Protein AF-A0A819IFD6-F1 (afdb_monomer)

Organism: NCBI:txid392033

Sequence (111 aa):
MFLSLLAEYFIRFDNDQSYKSSDFDIPASKEHVSDVTAFVHQHCLQLCTSLVQQTKKVPVRQYIRAFELGL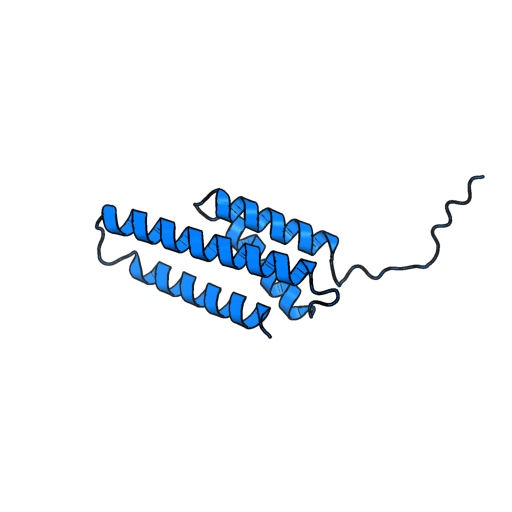DRLRDSACAVRKDAITLIIYMVLNNPYLVMDSTRIQFEER

Secondary structure (DSSP, 8-state):
-HHHHHHHHHHHHHHHHHHHTTS---HHHHHHHHHHHHHHHHHHHHHHHHHHHH-TT--HHHHHHHHHHHHHGGG-SSHHHHHHHHHHHHHHHHT-TT-----S-------

Structure (mmCIF, N/CA/C/O backbone):
data_AF-A0A819IFD6-F1
#
_entry.id   AF-A0A819IFD6-F1
#
loop_
_atom_site.group_PDB
_atom_site.id
_atom_site.type_symbol
_atom_site.label_atom_id
_atom_site.label_alt_id
_atom_site.label_comp_id
_atom_site.label_asym_id
_atom_site.label_entity_id
_atom_site.label_seq_id
_atom_site.pdbx_PDB_ins_code
_atom_site.Cartn_x
_atom_site.Cartn_y
_atom_site.Cartn_z
_atom_site.occupancy
_atom_site.B_iso_or_equiv
_atom_site.auth_seq_id
_atom_site.auth_comp_id
_atom_site.auth_asym_id
_atom_site.auth_atom_id
_atom_site.pdbx_PDB_model_num
ATOM 1 N N . MET A 1 1 ? -15.221 4.107 -2.542 1.00 55.91 1 MET A N 1
ATOM 2 C CA . MET A 1 1 ? -15.536 4.008 -3.984 1.00 55.91 1 MET A CA 1
ATOM 3 C C . MET A 1 1 ? -14.257 4.106 -4.808 1.00 55.91 1 MET A C 1
ATOM 5 O O . MET A 1 1 ? -13.991 3.194 -5.573 1.00 55.91 1 MET A O 1
ATOM 9 N N . PHE A 1 2 ? -13.419 5.127 -4.582 1.00 57.25 2 PHE A N 1
ATOM 10 C CA . PHE A 1 2 ? -12.137 5.290 -5.284 1.00 57.25 2 PHE A CA 1
ATOM 11 C C . PHE A 1 2 ? -11.098 4.197 -4.983 1.00 57.25 2 PHE A C 1
ATOM 13 O O . PHE A 1 2 ? -10.567 3.620 -5.920 1.00 57.25 2 PHE A O 1
ATOM 20 N N . LEU A 1 3 ? -10.866 3.831 -3.714 1.00 61.62 3 LEU A N 1
ATOM 21 C CA . LEU A 1 3 ? -9.890 2.782 -3.357 1.00 61.62 3 LEU A CA 1
ATOM 22 C C . LEU A 1 3 ? -10.257 1.400 -3.911 1.00 61.62 3 LEU A C 1
ATOM 24 O O . LEU A 1 3 ? -9.390 0.653 -4.343 1.00 61.62 3 LEU A O 1
ATOM 28 N N . SER A 1 4 ? -11.549 1.063 -3.924 1.00 60.62 4 SER A N 1
ATOM 29 C CA . SER A 1 4 ? -12.029 -0.201 -4.487 1.00 60.62 4 SER A CA 1
ATOM 30 C C . SER A 1 4 ? -11.867 -0.257 -6.004 1.00 60.62 4 SER A C 1
ATOM 32 O O . SER A 1 4 ? -11.491 -1.305 -6.509 1.00 60.62 4 SER A O 1
ATOM 34 N N . LEU A 1 5 ? -12.117 0.855 -6.706 1.00 63.91 5 LEU A N 1
ATOM 35 C CA . LEU A 1 5 ? -11.914 0.967 -8.154 1.00 63.91 5 LEU A CA 1
ATOM 36 C C . LEU A 1 5 ? -10.428 0.934 -8.519 1.00 63.91 5 LEU A C 1
ATOM 38 O O . LEU A 1 5 ? -10.063 0.249 -9.463 1.00 63.91 5 LEU A O 1
ATOM 42 N N . LEU A 1 6 ? -9.580 1.621 -7.747 1.00 65.12 6 LEU A N 1
ATOM 43 C CA . LEU A 1 6 ? -8.125 1.593 -7.913 1.00 65.12 6 LEU A CA 1
ATOM 44 C C . LEU A 1 6 ? -7.568 0.184 -7.712 1.00 65.12 6 LEU A C 1
ATOM 46 O O . LEU A 1 6 ? -6.847 -0.301 -8.575 1.00 65.12 6 LEU A O 1
ATOM 50 N N . ALA A 1 7 ? -7.948 -0.492 -6.625 1.00 64.19 7 ALA A N 1
ATOM 51 C CA . ALA A 1 7 ? -7.509 -1.859 -6.362 1.00 64.19 7 ALA A CA 1
ATOM 52 C C . ALA A 1 7 ? -7.993 -2.837 -7.447 1.00 64.19 7 ALA A C 1
ATOM 54 O O . ALA A 1 7 ? -7.232 -3.679 -7.903 1.00 64.19 7 ALA A O 1
ATOM 55 N N . GLU A 1 8 ? -9.241 -2.716 -7.903 1.00 66.81 8 GLU A N 1
ATOM 56 C CA . GLU A 1 8 ? -9.814 -3.616 -8.910 1.00 66.81 8 GLU A CA 1
ATOM 57 C C . GLU A 1 8 ? -9.254 -3.370 -10.319 1.00 66.81 8 GLU A C 1
ATOM 59 O O . GLU A 1 8 ? -8.952 -4.323 -11.037 1.00 66.81 8 GLU A O 1
ATOM 64 N N . TYR A 1 9 ? -9.046 -2.105 -10.699 1.00 68.00 9 TYR A N 1
ATOM 65 C CA . TYR A 1 9 ? -8.341 -1.738 -11.928 1.00 68.00 9 TYR A CA 1
ATOM 66 C C 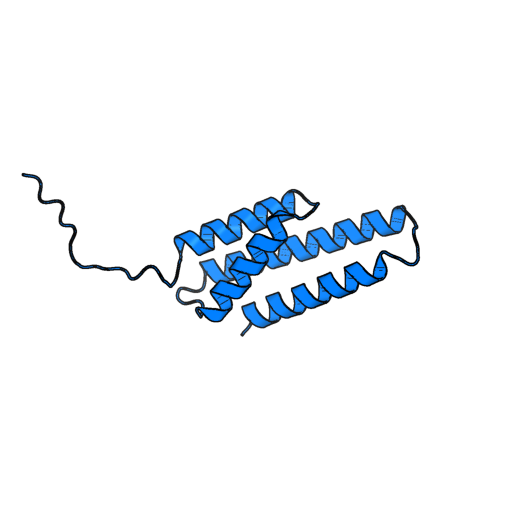. TYR A 1 9 ? -6.909 -2.271 -11.919 1.00 68.00 9 TYR A C 1
ATOM 68 O O . TYR A 1 9 ? -6.445 -2.828 -12.909 1.00 68.00 9 TYR A O 1
ATOM 76 N N . PHE A 1 10 ? -6.231 -2.149 -10.781 1.00 67.25 10 PHE A N 1
ATOM 77 C CA . PHE A 1 10 ? -4.866 -2.613 -10.624 1.00 67.25 10 PHE A CA 1
ATOM 78 C C . PHE A 1 10 ? -4.747 -4.137 -10.717 1.00 67.25 10 PHE A C 1
ATOM 80 O O . PHE A 1 10 ? -3.924 -4.641 -11.474 1.00 67.25 10 PHE A O 1
ATOM 87 N N . ILE A 1 11 ? -5.623 -4.872 -10.023 1.00 66.50 11 ILE A N 1
ATOM 88 C CA . ILE A 1 11 ? -5.692 -6.336 -10.120 1.00 66.50 11 ILE A CA 1
ATOM 89 C C . ILE A 1 11 ? -5.922 -6.761 -11.575 1.00 66.50 11 ILE A C 1
ATOM 91 O O . ILE A 1 11 ? -5.298 -7.709 -12.046 1.00 66.50 11 ILE A O 1
ATOM 95 N N . ARG A 1 12 ? -6.792 -6.068 -12.318 1.00 67.62 12 ARG A N 1
ATOM 96 C CA . ARG A 1 12 ? -7.000 -6.352 -13.747 1.00 67.62 12 ARG A CA 1
ATOM 97 C C . ARG A 1 12 ? -5.755 -6.067 -14.587 1.00 67.62 12 ARG A C 1
ATOM 99 O O . ARG A 1 12 ? -5.374 -6.919 -15.379 1.00 67.62 12 ARG A O 1
ATOM 106 N N . PHE A 1 13 ? -5.103 -4.925 -14.373 1.00 66.19 13 PHE A N 1
ATOM 107 C CA . PHE A 1 13 ? -3.882 -4.553 -15.089 1.00 66.19 13 PHE A CA 1
ATOM 108 C C . PHE A 1 13 ? -2.762 -5.588 -14.906 1.00 66.19 13 PHE A C 1
ATOM 110 O O . PHE A 1 13 ? -2.099 -5.962 -15.872 1.00 66.19 13 PHE A O 1
ATOM 117 N N . ASP A 1 14 ? -2.589 -6.096 -13.687 1.00 64.94 14 ASP A N 1
ATOM 118 C CA . ASP A 1 14 ? -1.623 -7.155 -13.388 1.00 64.94 14 ASP A CA 1
ATOM 119 C C . ASP A 1 14 ? -1.928 -8.470 -14.098 1.00 64.94 14 ASP A C 1
ATOM 121 O O . ASP A 1 14 ? -1.034 -9.094 -14.676 1.00 64.94 14 ASP A O 1
ATOM 125 N N . ASN A 1 15 ? -3.195 -8.891 -14.066 1.00 62.41 15 ASN A N 1
ATOM 126 C CA . ASN A 1 15 ? -3.618 -10.106 -14.751 1.00 62.41 15 ASN A CA 1
ATOM 127 C C . ASN A 1 15 ? -3.339 -9.994 -16.257 1.00 62.41 15 ASN A C 1
ATOM 129 O O . ASN A 1 15 ? -2.776 -10.917 -16.839 1.00 62.41 15 ASN A O 1
ATOM 133 N N . ASP A 1 16 ? -3.629 -8.843 -16.868 1.00 61.69 16 ASP A N 1
ATOM 134 C CA . ASP A 1 16 ? -3.393 -8.601 -18.296 1.00 61.69 16 ASP A CA 1
ATOM 135 C C . ASP A 1 16 ? -1.900 -8.605 -18.677 1.00 61.69 16 ASP A C 1
ATOM 137 O O . ASP A 1 16 ? -1.548 -9.026 -19.783 1.00 61.69 16 ASP A O 1
ATOM 141 N N . GLN A 1 17 ? -1.006 -8.163 -17.785 1.00 59.34 17 GLN A N 1
ATOM 142 C CA . GLN A 1 17 ? 0.447 -8.243 -17.997 1.00 59.34 17 GLN A CA 1
ATOM 143 C C . GLN A 1 17 ? 0.964 -9.684 -17.902 1.00 59.34 17 GLN A C 1
ATOM 145 O O . GLN A 1 17 ? 1.829 -10.079 -18.687 1.00 59.34 17 GLN A O 1
ATOM 150 N N . SER A 1 18 ? 0.406 -10.493 -16.994 1.00 57.62 18 SER A N 1
ATOM 151 C CA . SER A 1 18 ? 0.770 -11.909 -16.857 1.00 57.62 18 SER A CA 1
ATOM 152 C C . SER A 1 18 ? 0.559 -12.677 -18.169 1.00 57.62 18 SER A C 1
ATOM 154 O O . SER A 1 18 ? 1.468 -13.383 -18.613 1.00 57.62 18 SER A O 1
ATOM 156 N N . TYR A 1 19 ? -0.567 -12.447 -18.859 1.00 52.84 19 TYR A N 1
ATOM 157 C CA . TYR A 1 19 ? -0.877 -13.095 -20.141 1.00 52.84 19 TYR A CA 1
ATOM 158 C C . TYR A 1 19 ? 0.042 -12.678 -21.301 1.00 52.84 19 TYR A C 1
ATOM 160 O O . TYR A 1 19 ? 0.281 -13.472 -22.206 1.00 52.84 19 TYR A O 1
ATOM 168 N N . LYS A 1 20 ? 0.589 -11.456 -21.295 1.00 53.81 20 LYS A N 1
ATOM 169 C CA . LYS A 1 20 ? 1.408 -10.938 -22.411 1.00 53.81 20 LYS A CA 1
ATOM 170 C C . LYS A 1 20 ? 2.865 -11.394 -22.390 1.00 53.81 20 LYS A C 1
ATOM 172 O O . LYS A 1 20 ? 3.570 -11.225 -23.380 1.00 53.81 20 LYS A O 1
ATOM 177 N N . SER A 1 21 ? 3.321 -11.981 -21.287 1.00 53.44 21 SER A N 1
ATOM 178 C CA . SER A 1 21 ? 4.714 -12.411 -21.121 1.00 53.44 21 SER A CA 1
ATOM 179 C C . SER A 1 21 ? 5.100 -13.670 -21.915 1.00 53.44 21 SER A C 1
ATOM 181 O O . SER A 1 21 ? 6.280 -14.005 -21.948 1.00 53.44 21 SER A O 1
ATOM 183 N N . SER A 1 22 ? 4.136 -14.362 -22.540 1.00 55.28 22 SER A N 1
ATOM 184 C CA . SER A 1 22 ? 4.352 -15.699 -23.119 1.00 55.28 22 SER A CA 1
ATOM 185 C C . SER A 1 22 ? 4.665 -15.727 -24.624 1.00 55.28 22 SER A C 1
ATOM 187 O O . SER A 1 22 ? 5.258 -16.702 -25.073 1.00 55.28 22 SER A O 1
ATOM 189 N N . ASP A 1 23 ? 4.328 -14.684 -25.399 1.00 55.03 23 ASP A N 1
ATOM 190 C CA . ASP A 1 23 ? 4.269 -14.810 -26.871 1.00 55.03 23 ASP A CA 1
ATOM 191 C C . ASP A 1 23 ? 5.301 -13.998 -27.683 1.00 55.03 23 ASP A C 1
ATOM 193 O O . ASP A 1 23 ? 5.414 -14.228 -28.886 1.00 55.03 23 ASP A O 1
ATOM 197 N N . PHE A 1 24 ? 6.098 -13.086 -27.104 1.00 54.84 24 PHE A N 1
ATOM 198 C CA . PHE A 1 24 ? 7.142 -12.376 -27.874 1.00 54.84 24 PHE A CA 1
ATOM 199 C C . PHE A 1 24 ? 8.306 -11.882 -26.991 1.00 54.84 24 PHE A C 1
ATOM 201 O O . PHE A 1 24 ? 8.281 -10.794 -26.412 1.00 54.84 24 PHE A O 1
ATOM 208 N N . ASP A 1 25 ? 9.356 -12.697 -26.893 1.00 50.59 25 ASP A N 1
ATOM 209 C CA . ASP A 1 25 ? 10.530 -12.460 -26.046 1.00 50.59 25 ASP A CA 1
ATOM 210 C C . ASP A 1 25 ? 11.582 -11.580 -26.738 1.00 50.59 25 ASP A C 1
ATOM 212 O O . ASP A 1 25 ? 12.633 -12.050 -27.171 1.00 50.59 25 ASP A O 1
ATOM 216 N N . ILE A 1 26 ? 11.324 -10.272 -26.828 1.00 57.69 26 ILE A N 1
ATOM 217 C CA . ILE A 1 26 ? 12.380 -9.294 -27.128 1.00 57.69 26 ILE A CA 1
ATOM 218 C C . ILE A 1 26 ? 12.881 -8.705 -25.794 1.00 57.69 26 ILE A C 1
ATOM 220 O O . ILE A 1 26 ? 12.104 -8.096 -25.057 1.00 57.69 26 ILE A O 1
ATOM 224 N N . PRO A 1 27 ? 14.172 -8.844 -25.442 1.00 58.09 27 PRO A N 1
ATOM 225 C CA . PRO A 1 27 ? 14.691 -8.416 -24.137 1.00 58.09 27 PRO A CA 1
ATOM 226 C C . PRO A 1 27 ? 14.531 -6.907 -23.885 1.00 58.09 27 PRO A C 1
ATOM 228 O O . PRO A 1 27 ? 14.191 -6.507 -22.776 1.00 58.09 27 PRO A O 1
ATOM 231 N N . ALA A 1 28 ? 14.661 -6.077 -24.926 1.00 55.56 28 ALA A N 1
ATOM 232 C CA . ALA A 1 28 ? 14.478 -4.627 -24.826 1.00 55.56 28 ALA A CA 1
ATOM 233 C C . ALA A 1 28 ? 13.023 -4.209 -24.534 1.00 55.56 28 ALA A C 1
ATOM 235 O O . ALA A 1 28 ? 12.790 -3.190 -23.887 1.00 55.56 28 ALA A O 1
ATOM 236 N N . SER A 1 29 ? 12.028 -4.987 -24.983 1.00 56.62 29 SER A N 1
ATOM 237 C CA . SER A 1 29 ? 10.626 -4.701 -24.660 1.00 56.62 29 SER A CA 1
ATOM 238 C C . SER A 1 29 ? 10.258 -5.175 -23.257 1.00 56.62 29 SER A C 1
ATOM 240 O O . SER A 1 29 ? 9.433 -4.535 -22.613 1.00 56.62 29 SER A O 1
ATOM 242 N N . LYS A 1 30 ? 10.880 -6.251 -22.751 1.00 57.47 30 LYS A N 1
ATOM 243 C CA . LYS A 1 30 ? 10.650 -6.729 -21.377 1.00 57.47 30 LYS A CA 1
ATOM 244 C C . LYS A 1 30 ? 11.114 -5.723 -20.328 1.00 57.47 30 LYS A C 1
ATOM 246 O O . LYS A 1 30 ? 10.365 -5.474 -19.393 1.00 57.47 30 LYS A O 1
ATOM 251 N N . GLU A 1 31 ? 12.291 -5.125 -20.510 1.00 59.16 31 GLU A N 1
ATOM 252 C CA . GLU A 1 31 ? 12.860 -4.153 -19.564 1.00 59.16 31 GLU A CA 1
ATOM 253 C C . GLU A 1 31 ? 11.981 -2.893 -19.451 1.00 59.16 31 GLU A C 1
ATOM 255 O O . GLU A 1 31 ? 11.571 -2.498 -18.359 1.00 59.16 31 GLU A O 1
ATOM 260 N N . HIS A 1 32 ? 11.550 -2.343 -20.591 1.00 58.91 32 HIS A N 1
ATOM 261 C CA . HIS A 1 32 ? 10.645 -1.194 -20.609 1.00 58.91 32 HIS A CA 1
ATOM 262 C C . HIS A 1 32 ? 9.256 -1.517 -20.029 1.00 58.91 32 HIS A C 1
ATOM 264 O O . HIS A 1 32 ? 8.681 -0.712 -19.297 1.00 58.91 32 HIS A O 1
ATOM 270 N N . VAL A 1 33 ? 8.711 -2.705 -20.317 1.00 60.22 33 VAL A N 1
ATOM 271 C CA . VAL A 1 33 ? 7.429 -3.147 -19.747 1.00 60.22 33 VAL A CA 1
ATOM 272 C C . VAL A 1 33 ? 7.543 -3.355 -18.237 1.00 60.22 33 VAL A C 1
ATOM 274 O O . VAL A 1 33 ? 6.627 -2.957 -17.513 1.00 60.22 33 VAL A O 1
ATOM 277 N N . SER A 1 34 ? 8.651 -3.912 -17.737 1.00 63.56 34 SER A N 1
ATOM 278 C CA . SER A 1 34 ? 8.876 -4.048 -16.295 1.00 63.56 34 SER A CA 1
ATOM 279 C C . SER A 1 34 ? 9.001 -2.699 -15.593 1.00 63.56 34 SER A C 1
ATOM 281 O O . SER A 1 34 ? 8.418 -2.533 -14.524 1.00 63.56 34 SER A O 1
ATOM 283 N N . ASP A 1 35 ? 9.655 -1.715 -16.214 1.00 68.50 35 ASP A N 1
ATOM 284 C CA . ASP A 1 35 ? 9.794 -0.369 -15.649 1.00 68.50 35 ASP A CA 1
ATOM 285 C C . ASP A 1 35 ? 8.454 0.372 -15.581 1.00 68.50 35 ASP A C 1
ATOM 287 O O . ASP A 1 35 ? 8.118 0.974 -14.559 1.00 68.50 35 ASP A O 1
ATOM 291 N N . VAL A 1 36 ? 7.639 0.288 -16.639 1.00 72.00 36 VAL A N 1
ATOM 292 C CA . VAL A 1 36 ? 6.291 0.879 -16.649 1.00 72.00 36 VAL A CA 1
ATOM 293 C C . VAL A 1 36 ? 5.394 0.197 -15.618 1.00 72.00 36 VAL A C 1
ATOM 295 O O . VAL A 1 36 ? 4.657 0.869 -14.897 1.00 72.00 36 VAL A O 1
ATOM 298 N N . THR A 1 37 ? 5.473 -1.130 -15.515 1.00 74.62 37 THR A N 1
ATOM 299 C CA . THR A 1 37 ? 4.684 -1.907 -14.552 1.00 74.62 37 THR A CA 1
ATOM 300 C C . THR A 1 37 ? 5.061 -1.522 -13.121 1.00 74.62 37 THR A C 1
ATOM 302 O O . THR A 1 37 ? 4.186 -1.133 -12.349 1.00 74.62 37 THR A O 1
ATOM 305 N N . ALA A 1 38 ? 6.357 -1.480 -12.802 1.00 79.69 38 ALA A N 1
ATOM 306 C CA . ALA A 1 38 ? 6.853 -1.041 -11.501 1.00 79.69 38 ALA A CA 1
ATOM 307 C C . ALA A 1 38 ? 6.447 0.407 -11.174 1.00 79.69 38 ALA A C 1
ATOM 309 O O . ALA A 1 38 ? 6.029 0.690 -10.051 1.00 79.69 38 ALA A O 1
ATOM 310 N N . PHE A 1 39 ? 6.501 1.322 -12.147 1.00 82.81 39 PHE A N 1
ATOM 311 C CA . PHE A 1 39 ? 6.066 2.708 -11.957 1.00 82.81 39 PHE A CA 1
ATOM 312 C C . PHE A 1 39 ? 4.575 2.806 -11.602 1.00 82.81 39 PHE A C 1
ATOM 314 O O . PHE A 1 39 ? 4.206 3.503 -10.655 1.00 82.81 39 PHE A O 1
ATOM 321 N N . VAL A 1 40 ? 3.713 2.083 -12.323 1.00 81.06 40 VAL A N 1
ATOM 322 C CA . VAL A 1 40 ? 2.265 2.061 -12.058 1.00 81.06 40 VAL A CA 1
ATOM 323 C C . VAL A 1 40 ? 1.980 1.459 -10.681 1.00 81.06 40 VAL A C 1
ATOM 325 O O . VAL A 1 40 ? 1.208 2.026 -9.908 1.00 81.06 40 VAL A O 1
ATOM 328 N N . HIS A 1 41 ? 2.642 0.349 -10.347 1.00 84.50 41 HIS A N 1
ATOM 329 C CA . HIS A 1 41 ? 2.550 -0.314 -9.043 1.00 84.50 41 HIS A CA 1
ATOM 330 C C . HIS A 1 41 ? 2.921 0.621 -7.902 1.00 84.50 41 HIS A C 1
ATOM 332 O O . HIS A 1 41 ? 2.163 0.773 -6.942 1.00 84.50 41 HIS A O 1
ATOM 338 N N . GLN A 1 42 ? 4.050 1.304 -8.045 1.00 87.00 42 GLN A N 1
ATOM 339 C CA . GLN A 1 42 ? 4.532 2.268 -7.074 1.00 87.00 42 GLN A CA 1
ATOM 340 C C . GLN A 1 42 ? 3.543 3.432 -6.909 1.00 87.00 42 GLN A C 1
ATOM 342 O O . GLN A 1 42 ? 3.132 3.751 -5.794 1.00 87.00 42 GLN A O 1
ATOM 347 N N . HIS A 1 43 ? 3.085 4.028 -8.011 1.00 86.00 43 HIS A N 1
ATOM 348 C CA . HIS A 1 43 ? 2.169 5.165 -7.959 1.00 86.00 43 HIS A CA 1
ATOM 349 C C . HIS A 1 43 ? 0.809 4.802 -7.338 1.00 86.00 43 HIS A C 1
ATOM 351 O O . HIS A 1 43 ? 0.251 5.573 -6.554 1.00 86.00 43 HIS A O 1
ATOM 357 N N . CYS A 1 44 ? 0.290 3.604 -7.619 1.00 84.44 44 CYS A N 1
ATOM 358 C CA . CYS A 1 44 ? -0.927 3.102 -6.986 1.00 84.44 44 CYS A CA 1
ATOM 359 C C . CYS A 1 44 ? -0.772 2.962 -5.467 1.00 84.44 44 CYS A C 1
ATOM 361 O O . CYS A 1 44 ? -1.641 3.422 -4.725 1.00 84.44 44 CYS A O 1
ATOM 363 N N . LEU A 1 45 ? 0.337 2.389 -4.990 1.00 88.00 45 LEU A N 1
ATOM 364 C CA . LEU A 1 45 ? 0.611 2.262 -3.554 1.00 88.00 45 LEU A CA 1
ATOM 365 C C . LEU A 1 45 ? 0.721 3.631 -2.869 1.00 88.00 45 LEU A C 1
ATOM 367 O O . LEU A 1 45 ? 0.184 3.823 -1.774 1.00 88.00 45 LEU A O 1
ATOM 371 N N . GLN A 1 46 ? 1.344 4.606 -3.530 1.00 88.69 46 GLN A N 1
ATOM 372 C CA . GLN A 1 46 ? 1.445 5.981 -3.037 1.00 88.69 46 GLN A CA 1
ATO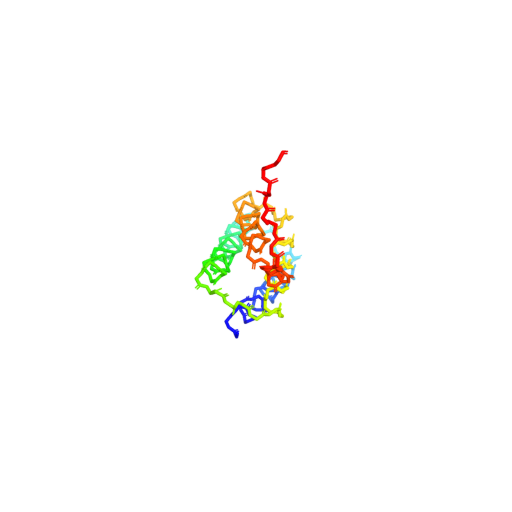M 373 C C . GLN A 1 46 ? 0.076 6.664 -2.937 1.00 88.69 46 GLN A C 1
ATOM 375 O O . GLN A 1 46 ? -0.227 7.286 -1.918 1.00 88.69 46 GLN A O 1
ATOM 380 N N . LEU A 1 47 ? -0.782 6.507 -3.950 1.00 84.69 47 LEU A N 1
ATOM 381 C CA . LEU A 1 47 ? -2.159 7.013 -3.926 1.00 84.69 47 LEU A CA 1
ATOM 382 C C . LEU A 1 47 ? -2.994 6.343 -2.830 1.00 84.69 47 LEU A C 1
ATOM 384 O O . LEU A 1 47 ? -3.729 7.016 -2.112 1.00 84.69 47 LEU A O 1
ATOM 388 N N . CYS A 1 48 ? -2.869 5.026 -2.655 1.00 82.00 48 CYS A N 1
ATOM 389 C CA . CYS A 1 48 ? -3.526 4.324 -1.555 1.00 82.00 48 CYS A CA 1
ATOM 390 C C . CYS A 1 48 ? -3.060 4.859 -0.197 1.00 82.00 48 CYS A C 1
ATOM 392 O O . CYS A 1 48 ? -3.887 5.111 0.680 1.00 82.00 48 CYS A O 1
ATOM 394 N N . THR A 1 49 ? -1.757 5.090 -0.043 1.00 86.31 49 THR A N 1
ATOM 395 C CA . THR A 1 49 ? -1.172 5.607 1.197 1.00 86.31 49 THR A CA 1
ATOM 396 C C . THR A 1 49 ? -1.675 7.017 1.499 1.00 86.31 49 THR A C 1
ATOM 398 O O . THR A 1 49 ? -2.125 7.275 2.615 1.00 86.31 49 THR A O 1
ATOM 401 N N . SER A 1 50 ? -1.682 7.915 0.508 1.00 85.56 50 SER A N 1
ATOM 402 C CA . SER A 1 50 ? -2.174 9.285 0.692 1.00 85.56 50 SER A CA 1
ATOM 403 C C . SER A 1 50 ? -3.664 9.315 1.042 1.00 85.56 50 SER A C 1
ATOM 405 O O . SER A 1 50 ? -4.074 10.045 1.945 1.00 85.56 50 SER A O 1
ATOM 407 N N . LEU A 1 51 ? -4.473 8.460 0.410 1.00 80.62 51 LEU A N 1
ATOM 408 C CA . LEU A 1 51 ? -5.898 8.343 0.711 1.00 80.62 51 LEU A CA 1
ATOM 409 C C . LEU A 1 51 ? -6.146 7.815 2.126 1.00 80.62 51 LEU A C 1
ATOM 411 O O . LEU A 1 51 ? -7.018 8.344 2.816 1.00 80.62 51 LEU A O 1
ATOM 415 N N . VAL A 1 52 ? -5.391 6.810 2.579 1.00 78.50 52 VAL A N 1
ATOM 416 C CA . VAL A 1 52 ? -5.487 6.293 3.956 1.00 78.50 52 VAL A CA 1
ATOM 417 C C . VAL A 1 52 ? -5.090 7.370 4.968 1.00 78.50 52 VAL A C 1
ATOM 419 O O . VAL A 1 52 ? -5.782 7.538 5.966 1.00 78.50 52 VAL A O 1
ATOM 422 N N . GLN A 1 53 ? -4.037 8.144 4.696 1.00 81.12 53 GLN A N 1
ATOM 423 C CA . GLN A 1 53 ? -3.596 9.237 5.571 1.00 81.12 53 GLN A CA 1
ATOM 424 C C . GLN A 1 53 ? -4.614 10.381 5.662 1.00 81.12 53 GLN A C 1
ATOM 426 O O . GLN A 1 53 ? -4.851 10.922 6.739 1.00 81.12 53 GLN A O 1
ATOM 431 N N . GLN A 1 54 ? -5.214 10.771 4.536 1.00 78.00 54 GLN A N 1
ATOM 432 C CA . GLN A 1 54 ? -6.165 11.885 4.486 1.00 78.00 54 GLN A CA 1
ATOM 433 C C . GLN A 1 54 ? -7.545 11.502 5.033 1.00 78.00 54 GLN A C 1
ATOM 435 O O . GLN A 1 54 ? -8.265 12.339 5.585 1.00 78.00 54 GLN A O 1
ATOM 440 N N . THR A 1 55 ? -7.939 10.238 4.888 1.00 69.50 55 THR A N 1
ATOM 441 C CA 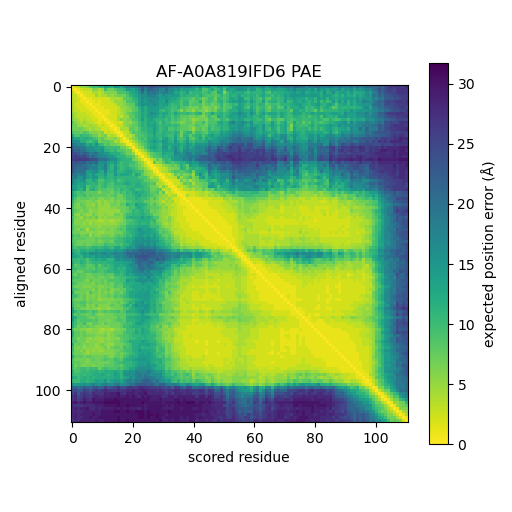. THR A 1 55 ? -9.293 9.797 5.219 1.00 69.50 55 THR A CA 1
ATOM 442 C C . THR A 1 55 ? -9.351 9.268 6.650 1.00 69.50 55 THR A C 1
ATOM 444 O O . THR A 1 55 ? -9.034 8.114 6.907 1.00 69.50 55 THR A O 1
ATOM 447 N N . LYS A 1 56 ? -9.888 10.063 7.587 1.00 62.00 56 LYS A N 1
ATOM 448 C CA . LYS A 1 56 ? -10.104 9.638 8.992 1.00 62.00 56 LYS A CA 1
ATOM 449 C C . LYS A 1 56 ? -11.022 8.413 9.163 1.00 62.00 56 LYS A C 1
ATOM 451 O O . LYS A 1 56 ? -11.092 7.853 10.251 1.00 62.00 56 LYS A O 1
ATOM 456 N N . LYS A 1 57 ? -11.789 8.041 8.131 1.00 66.75 57 LYS A N 1
ATOM 457 C CA . LYS A 1 57 ? -12.744 6.920 8.142 1.00 66.75 57 LYS A CA 1
ATOM 458 C C . LYS A 1 57 ? -12.756 6.199 6.793 1.00 66.75 57 LYS A C 1
ATOM 460 O O . LYS A 1 57 ? -13.666 6.392 5.988 1.00 66.75 57 LYS A O 1
ATOM 465 N N . VAL A 1 58 ? -11.741 5.381 6.525 1.00 68.00 58 VAL A N 1
ATOM 466 C CA . VAL A 1 58 ? -11.775 4.459 5.378 1.00 68.00 58 VAL A CA 1
ATOM 467 C C . VAL A 1 58 ? -12.795 3.353 5.679 1.00 68.00 58 VAL A C 1
ATOM 469 O O . VAL A 1 58 ? -12.701 2.716 6.729 1.00 68.00 58 VAL A O 1
ATOM 472 N N . PRO A 1 59 ? -13.778 3.085 4.797 1.00 76.31 59 PRO A N 1
ATOM 473 C CA . PRO A 1 59 ? -14.706 1.978 5.001 1.00 76.31 59 PRO A CA 1
ATOM 474 C C . PRO A 1 59 ? -13.952 0.652 5.127 1.00 76.31 59 PRO A C 1
ATOM 476 O O . PRO A 1 59 ? -13.106 0.346 4.289 1.00 76.31 59 PRO A O 1
ATOM 479 N N . VAL A 1 60 ? -14.305 -0.163 6.121 1.00 76.31 60 VAL A N 1
ATOM 480 C CA . VAL A 1 60 ? -13.589 -1.399 6.489 1.00 76.31 60 VAL A CA 1
ATOM 481 C C . VAL A 1 60 ? -13.309 -2.322 5.293 1.00 76.31 60 VAL A C 1
ATOM 483 O O . VAL A 1 60 ? -12.202 -2.822 5.135 1.00 76.31 60 VAL A O 1
ATOM 486 N N . ARG A 1 61 ? -14.273 -2.491 4.377 1.00 76.56 61 ARG A N 1
ATOM 487 C CA . ARG A 1 61 ? -14.079 -3.299 3.156 1.00 76.56 61 ARG A CA 1
ATOM 488 C C . ARG A 1 61 ? -12.985 -2.756 2.228 1.00 76.56 61 ARG A C 1
ATOM 490 O O . ARG A 1 61 ? -12.283 -3.530 1.593 1.00 76.56 61 ARG A O 1
ATOM 497 N N . GLN A 1 62 ? -12.861 -1.433 2.121 1.00 76.94 62 GLN A N 1
ATOM 498 C CA . GLN A 1 62 ? -11.825 -0.785 1.307 1.00 76.94 62 GLN A CA 1
ATOM 499 C C . GLN A 1 62 ? -10.465 -0.848 2.003 1.00 76.94 62 GLN A C 1
ATOM 501 O O . GLN A 1 62 ? -9.450 -0.979 1.330 1.00 76.94 62 GLN A O 1
ATOM 506 N N . TYR A 1 63 ? -10.463 -0.815 3.335 1.00 81.31 63 TYR A N 1
ATOM 507 C CA . TYR A 1 63 ? -9.268 -1.036 4.135 1.00 81.31 63 TYR A CA 1
ATOM 508 C C . TYR A 1 63 ? -8.726 -2.465 3.946 1.00 81.31 63 TYR A C 1
ATOM 510 O O . TYR A 1 63 ? -7.555 -2.623 3.641 1.00 81.31 63 TYR A O 1
ATOM 518 N N . ILE A 1 64 ? -9.561 -3.508 4.012 1.00 83.94 64 ILE A N 1
ATOM 519 C CA . ILE A 1 64 ? -9.094 -4.890 3.773 1.00 83.94 64 ILE A CA 1
ATOM 520 C C . ILE A 1 64 ? -8.458 -5.026 2.382 1.00 83.94 64 ILE A C 1
ATOM 522 O O . ILE A 1 64 ? -7.323 -5.474 2.278 1.00 83.94 64 ILE A O 1
ATOM 526 N N . ARG A 1 65 ? -9.135 -4.548 1.328 1.00 83.31 65 ARG A N 1
ATOM 527 C CA . ARG A 1 65 ? -8.614 -4.632 -0.049 1.00 83.31 65 ARG A CA 1
ATOM 528 C C . ARG A 1 65 ? -7.281 -3.906 -0.242 1.00 83.31 65 ARG A C 1
ATOM 530 O O . ARG A 1 65 ? -6.408 -4.406 -0.938 1.00 83.31 65 ARG A O 1
ATOM 537 N N . ALA A 1 66 ? -7.126 -2.714 0.334 1.00 83.00 66 ALA A N 1
ATOM 538 C CA . ALA A 1 66 ? -5.870 -1.971 0.229 1.00 83.00 66 ALA A CA 1
ATOM 539 C C . ALA A 1 66 ? -4.743 -2.628 1.047 1.00 83.00 66 ALA A C 1
ATOM 541 O O . ALA A 1 66 ? -3.586 -2.578 0.637 1.00 83.00 66 ALA A O 1
ATOM 542 N N . PHE A 1 67 ? -5.081 -3.294 2.154 1.00 86.38 67 PHE A N 1
ATOM 543 C CA . PHE A 1 67 ? -4.127 -4.072 2.937 1.00 86.38 67 PHE A CA 1
ATOM 544 C C . PHE A 1 67 ? -3.661 -5.325 2.184 1.00 86.38 67 PHE A C 1
ATOM 546 O O . PHE A 1 67 ? -2.461 -5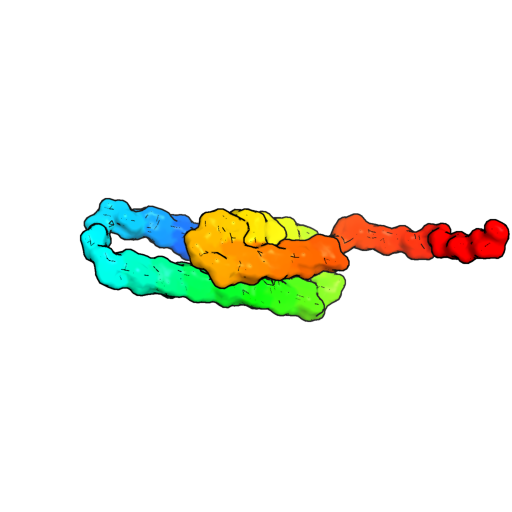.564 2.092 1.00 86.38 67 PHE A O 1
ATOM 553 N N . GLU A 1 68 ? -4.589 -6.080 1.587 1.00 87.56 68 GLU A N 1
ATOM 554 C CA . GLU A 1 68 ? -4.293 -7.227 0.713 1.00 87.56 68 GLU A CA 1
ATOM 555 C C . GLU A 1 68 ? -3.405 -6.813 -0.464 1.00 87.56 68 GLU A C 1
ATOM 557 O O . GLU A 1 68 ? -2.377 -7.438 -0.704 1.00 87.56 68 GLU A O 1
ATOM 562 N N . LEU A 1 69 ? -3.729 -5.694 -1.121 1.00 84.88 69 LEU A N 1
ATOM 563 C CA . LEU A 1 69 ? -2.897 -5.132 -2.184 1.00 84.88 69 LEU A CA 1
ATOM 564 C C . LEU A 1 69 ? -1.469 -4.847 -1.697 1.00 84.88 69 LEU A C 1
ATOM 566 O O . LEU A 1 69 ? -0.504 -5.218 -2.362 1.00 84.88 69 LEU A O 1
ATOM 570 N N . GLY A 1 70 ? -1.322 -4.204 -0.535 1.00 87.12 70 GLY A N 1
ATOM 571 C CA . GLY A 1 70 ? -0.012 -3.964 0.067 1.00 87.12 70 GLY A CA 1
ATOM 572 C C . GLY A 1 70 ? 0.760 -5.263 0.310 1.00 87.12 70 GLY A C 1
ATOM 573 O O . GLY A 1 70 ? 1.940 -5.340 -0.021 1.00 87.12 70 GLY A O 1
ATOM 574 N N . LEU A 1 71 ? 0.098 -6.300 0.835 1.00 90.06 71 LEU A N 1
ATOM 575 C CA . LEU A 1 71 ? 0.713 -7.609 1.075 1.00 90.06 71 LEU A CA 1
ATOM 576 C C . LEU A 1 71 ? 1.164 -8.288 -0.221 1.00 90.06 71 LEU A C 1
ATOM 578 O O . LEU A 1 71 ? 2.292 -8.780 -0.287 1.00 90.06 71 LEU A O 1
ATOM 582 N N . ASP A 1 72 ? 0.328 -8.275 -1.258 1.00 86.69 72 ASP A N 1
ATOM 583 C CA . ASP A 1 72 ? 0.657 -8.866 -2.558 1.00 86.69 72 ASP A CA 1
ATOM 584 C C . ASP A 1 72 ? 1.887 -8.194 -3.179 1.00 86.69 72 ASP A C 1
ATOM 586 O O . ASP A 1 72 ? 2.740 -8.854 -3.778 1.00 86.69 72 ASP A O 1
ATOM 590 N N . ARG A 1 73 ? 2.027 -6.876 -2.989 1.00 87.25 73 ARG A N 1
ATOM 591 C CA . ARG A 1 73 ? 3.156 -6.090 -3.509 1.00 87.25 73 ARG A CA 1
ATOM 592 C C . ARG A 1 73 ? 4.460 -6.245 -2.728 1.00 87.25 73 ARG A C 1
ATOM 594 O O . ARG A 1 73 ? 5.500 -5.776 -3.186 1.00 87.25 73 ARG A O 1
ATOM 601 N N . LEU A 1 74 ? 4.476 -6.968 -1.607 1.00 89.19 74 LEU A N 1
ATOM 602 C CA . LEU A 1 74 ? 5.730 -7.296 -0.913 1.00 89.19 74 LEU A CA 1
ATOM 603 C C . LEU A 1 74 ? 6.637 -8.230 -1.725 1.00 89.19 74 LEU A C 1
ATOM 605 O O . LEU A 1 74 ? 7.838 -8.294 -1.462 1.00 89.19 74 LEU A O 1
ATOM 609 N N . ARG A 1 75 ? 6.079 -8.954 -2.701 1.00 85.75 75 ARG A N 1
ATOM 610 C CA . ARG A 1 75 ? 6.813 -9.888 -3.571 1.00 85.75 75 ARG A CA 1
ATOM 611 C C . ARG A 1 75 ? 7.202 -9.286 -4.919 1.00 85.75 75 ARG A C 1
ATOM 613 O O . ARG A 1 75 ? 7.710 -10.009 -5.771 1.00 85.75 75 ARG A O 1
ATOM 620 N N . ASP A 1 76 ? 6.970 -7.990 -5.109 1.00 86.25 76 ASP A N 1
ATOM 621 C CA . ASP A 1 76 ? 7.299 -7.309 -6.355 1.00 86.25 76 ASP A CA 1
ATOM 622 C C . ASP A 1 76 ? 8.801 -7.390 -6.662 1.00 86.25 76 ASP A C 1
ATOM 624 O O . ASP A 1 76 ? 9.622 -7.389 -5.738 1.00 86.25 76 ASP A O 1
ATOM 628 N N . SER A 1 77 ? 9.184 -7.458 -7.939 1.00 84.25 77 SER A N 1
ATOM 629 C CA . SER A 1 77 ? 10.593 -7.498 -8.348 1.00 84.25 77 SER A CA 1
ATOM 630 C C . SER A 1 77 ? 11.296 -6.169 -8.051 1.00 84.25 77 SER A C 1
ATOM 632 O O . SER A 1 77 ? 12.455 -6.160 -7.609 1.00 84.25 77 SER A O 1
ATOM 634 N N . ALA A 1 78 ? 10.581 -5.048 -8.174 1.00 85.31 78 ALA A N 1
ATOM 635 C CA . ALA A 1 78 ? 11.111 -3.716 -7.952 1.00 85.31 78 ALA A CA 1
ATOM 636 C C . ALA A 1 78 ? 11.205 -3.383 -6.455 1.00 85.31 78 ALA A C 1
ATOM 638 O O . ALA A 1 78 ? 10.230 -3.376 -5.702 1.00 85.31 78 ALA A O 1
ATOM 639 N N . CYS A 1 79 ? 12.413 -3.027 -6.005 1.00 88.44 79 CYS A N 1
ATOM 640 C CA . CYS A 1 79 ? 12.662 -2.653 -4.608 1.00 88.44 79 CYS A CA 1
ATOM 641 C C . CYS A 1 79 ? 11.843 -1.427 -4.166 1.00 88.44 79 CYS A C 1
ATOM 643 O O . CYS A 1 79 ? 11.393 -1.368 -3.023 1.00 88.44 79 CYS A O 1
ATOM 645 N N . ALA A 1 80 ? 11.630 -0.465 -5.067 1.00 87.88 80 ALA A N 1
ATOM 646 C CA . ALA A 1 80 ? 10.844 0.732 -4.781 1.00 87.88 80 ALA A CA 1
ATOM 647 C C . ALA A 1 80 ? 9.368 0.402 -4.496 1.00 87.88 80 ALA A C 1
ATOM 649 O O . ALA A 1 80 ? 8.825 0.875 -3.501 1.00 87.88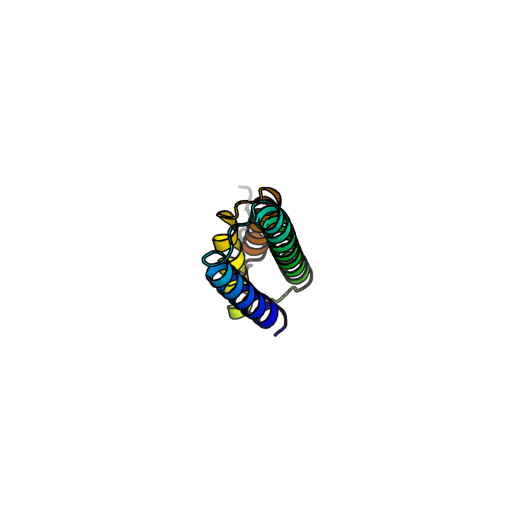 80 ALA A O 1
ATOM 650 N N . VAL A 1 81 ? 8.765 -0.502 -5.277 1.00 88.69 81 VAL A N 1
ATOM 651 C CA . VAL A 1 81 ? 7.394 -0.990 -5.054 1.00 88.69 81 VAL A CA 1
ATOM 652 C C . VAL A 1 81 ? 7.280 -1.672 -3.690 1.00 88.69 81 VAL A C 1
ATOM 654 O O . VAL A 1 81 ? 6.375 -1.359 -2.919 1.00 88.69 81 VAL A O 1
ATOM 657 N N . ARG A 1 82 ? 8.244 -2.533 -3.328 1.00 92.38 82 ARG A N 1
ATOM 658 C CA . ARG A 1 82 ? 8.255 -3.188 -2.007 1.00 92.38 82 ARG A CA 1
ATOM 659 C C . ARG A 1 82 ? 8.343 -2.187 -0.849 1.00 92.38 82 ARG A C 1
ATOM 661 O O . ARG A 1 82 ? 7.688 -2.383 0.172 1.00 92.38 82 ARG A O 1
ATOM 668 N N . LYS A 1 83 ? 9.133 -1.114 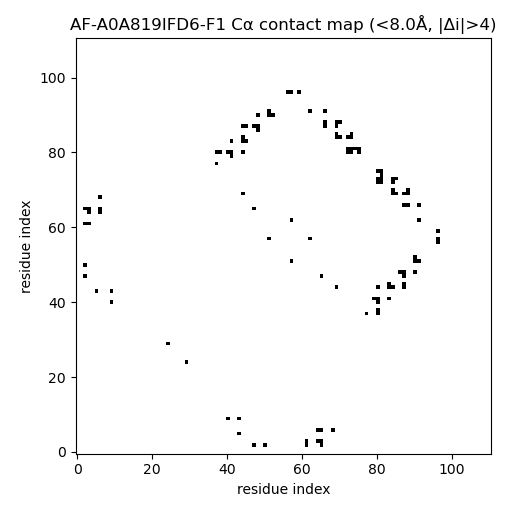-0.985 1.00 93.25 83 LYS A N 1
ATOM 669 C CA . LYS A 1 83 ? 9.234 -0.050 0.035 1.00 93.25 83 LYS A CA 1
ATOM 670 C C . LYS A 1 83 ? 7.912 0.694 0.217 1.00 93.25 83 LYS A C 1
ATOM 672 O O . LYS A 1 83 ? 7.490 0.920 1.353 1.00 93.25 83 LYS A O 1
ATOM 677 N N . ASP A 1 84 ? 7.245 1.029 -0.879 1.00 92.19 84 ASP A N 1
ATOM 678 C CA . ASP A 1 84 ? 5.957 1.722 -0.829 1.00 92.19 84 ASP A CA 1
ATOM 679 C C . ASP A 1 84 ? 4.849 0.802 -0.292 1.00 92.19 84 ASP A C 1
ATOM 681 O O . ASP A 1 84 ? 3.991 1.248 0.470 1.00 92.19 84 ASP A O 1
ATOM 685 N N . ALA A 1 85 ? 4.924 -0.502 -0.568 1.00 92.19 85 ALA A N 1
ATOM 686 C CA . ALA A 1 85 ? 4.018 -1.506 -0.016 1.00 92.19 85 ALA A CA 1
ATOM 687 C C . ALA A 1 85 ? 4.151 -1.626 1.511 1.00 92.19 85 ALA A C 1
ATOM 689 O O . ALA A 1 85 ? 3.151 -1.574 2.229 1.00 92.19 85 ALA A O 1
ATOM 690 N N . ILE A 1 86 ? 5.386 -1.709 2.022 1.00 94.25 86 ILE A N 1
ATOM 691 C CA . ILE A 1 86 ? 5.663 -1.688 3.468 1.00 94.25 86 ILE A CA 1
ATOM 692 C C . ILE A 1 86 ? 5.118 -0.402 4.095 1.00 94.25 86 ILE A C 1
ATOM 694 O O . ILE A 1 86 ? 4.474 -0.450 5.142 1.00 94.25 86 ILE A O 1
ATOM 698 N N . THR A 1 87 ? 5.345 0.741 3.446 1.00 92.94 87 THR A N 1
ATOM 699 C CA . THR A 1 87 ? 4.874 2.043 3.930 1.00 92.94 87 THR A CA 1
ATOM 700 C C . THR A 1 87 ? 3.350 2.068 4.046 1.00 92.94 87 THR A C 1
ATOM 702 O O . THR A 1 87 ? 2.829 2.414 5.107 1.00 92.94 87 THR A O 1
ATOM 705 N N . LEU A 1 88 ? 2.632 1.628 3.006 1.00 89.06 88 LEU A N 1
ATOM 706 C CA . LEU A 1 88 ? 1.174 1.506 3.025 1.00 89.06 88 LEU A CA 1
ATOM 707 C C . LEU A 1 88 ? 0.705 0.631 4.195 1.00 89.06 88 LEU A C 1
ATOM 709 O O . LEU A 1 88 ? -0.137 1.063 4.981 1.00 89.06 88 LEU A O 1
ATOM 713 N N . ILE A 1 89 ? 1.280 -0.566 4.349 1.00 91.75 89 ILE A N 1
ATOM 714 C CA . ILE A 1 89 ? 0.921 -1.507 5.419 1.00 91.75 89 ILE A CA 1
ATOM 715 C C . ILE A 1 89 ? 1.124 -0.872 6.798 1.00 91.75 89 ILE A C 1
ATOM 717 O O . ILE A 1 89 ? 0.215 -0.932 7.625 1.00 91.75 89 ILE A O 1
ATOM 721 N N . ILE A 1 90 ? 2.272 -0.230 7.046 1.00 90.75 90 ILE A N 1
ATOM 722 C CA . ILE A 1 90 ? 2.553 0.447 8.322 1.00 90.75 90 ILE A CA 1
ATOM 723 C C . ILE A 1 90 ? 1.479 1.500 8.608 1.00 90.75 90 ILE A C 1
ATOM 725 O O . ILE A 1 90 ? 0.879 1.487 9.685 1.00 90.75 90 ILE A O 1
ATOM 729 N N . TYR A 1 91 ? 1.187 2.378 7.642 1.00 87.56 91 TYR A N 1
ATOM 730 C CA . TYR A 1 91 ? 0.158 3.405 7.810 1.00 87.56 91 TYR A CA 1
ATOM 731 C C . TYR A 1 91 ? -1.212 2.806 8.098 1.00 87.56 91 TYR A C 1
ATOM 733 O O . TYR A 1 91 ? -1.944 3.323 8.942 1.00 87.56 91 TYR A O 1
ATOM 741 N N . MET A 1 92 ? -1.561 1.712 7.429 1.00 86.62 92 MET A N 1
ATOM 742 C CA . MET A 1 92 ? -2.823 1.035 7.662 1.00 86.62 92 MET A CA 1
ATOM 743 C C . MET A 1 92 ? -2.877 0.450 9.071 1.00 86.62 92 MET A C 1
ATOM 745 O O . MET A 1 92 ? -3.846 0.731 9.773 1.00 86.62 92 MET A O 1
ATOM 749 N N . VAL A 1 93 ? -1.860 -0.289 9.526 1.00 87.81 93 VAL A N 1
ATOM 750 C CA . VAL A 1 93 ? -1.832 -0.873 10.883 1.00 87.81 93 VAL A CA 1
ATOM 751 C C . VAL A 1 93 ? -1.950 0.206 11.961 1.00 87.81 93 VAL A C 1
ATOM 753 O O . VAL A 1 93 ? -2.719 0.040 12.906 1.00 87.81 93 VAL A O 1
ATOM 756 N N . LEU A 1 94 ? -1.252 1.334 11.799 1.00 84.94 94 LEU A N 1
ATOM 757 C CA . LEU A 1 94 ? -1.330 2.460 12.737 1.00 84.94 94 LEU A CA 1
ATOM 758 C C . LEU A 1 94 ? -2.714 3.127 12.764 1.00 84.94 94 LEU A C 1
ATOM 760 O O . LEU A 1 94 ? -3.110 3.676 13.787 1.00 84.94 94 LEU A O 1
ATOM 764 N N . ASN A 1 95 ? -3.459 3.064 11.659 1.00 80.88 95 ASN A N 1
ATOM 765 C CA . ASN A 1 95 ? -4.799 3.640 11.516 1.00 80.88 95 ASN A CA 1
ATOM 766 C C . ASN A 1 95 ? -5.880 2.552 11.431 1.00 80.88 95 ASN A C 1
ATOM 768 O O . ASN A 1 95 ? -6.866 2.691 10.703 1.00 80.88 95 ASN A O 1
ATOM 772 N N . ASN A 1 96 ? -5.673 1.436 12.130 1.00 82.00 96 ASN A N 1
ATOM 773 C CA . ASN A 1 96 ? -6.534 0.270 12.018 1.00 82.00 96 ASN A CA 1
ATOM 774 C C . ASN A 1 96 ? -7.978 0.590 12.472 1.00 82.00 96 ASN A C 1
ATOM 776 O O . ASN A 1 96 ? -8.184 0.946 13.632 1.00 82.00 96 ASN A O 1
ATOM 780 N N . PRO A 1 97 ? -8.997 0.419 11.604 1.00 76.12 97 PRO A N 1
ATOM 781 C CA . PRO A 1 97 ? -10.391 0.723 11.931 1.00 76.12 97 PRO A CA 1
ATOM 782 C C . PRO A 1 97 ? -11.007 -0.234 12.965 1.00 76.12 97 PRO A C 1
ATOM 784 O O . PRO A 1 97 ? -12.089 0.046 13.475 1.00 76.12 97 PRO A O 1
ATOM 787 N N . TYR A 1 98 ? -10.348 -1.359 13.260 1.00 76.69 98 TYR A N 1
ATOM 788 C CA . TYR A 1 98 ? -10.733 -2.318 14.297 1.00 76.69 98 TYR A CA 1
ATOM 789 C C . TYR A 1 98 ? -10.116 -2.014 15.662 1.00 76.69 98 TYR A C 1
ATOM 791 O O . TYR A 1 98 ? -10.506 -2.644 16.645 1.00 76.69 98 TYR A O 1
ATOM 799 N N . LEU A 1 99 ? -9.172 -1.067 15.748 1.00 73.19 99 LEU A N 1
ATOM 800 C CA . LEU A 1 99 ? -8.752 -0.523 17.035 1.00 73.19 99 LEU A CA 1
ATOM 801 C C . LEU A 1 99 ? -9.917 0.308 17.575 1.00 73.19 99 LEU A C 1
ATOM 803 O O . LEU A 1 99 ? -10.038 1.506 17.327 1.00 73.19 99 LEU A O 1
ATOM 807 N N . VAL A 1 100 ? -10.812 -0.360 18.298 1.00 54.38 100 VAL A N 1
ATOM 808 C CA . VAL A 1 100 ? -11.734 0.298 19.213 1.00 54.38 100 VAL A CA 1
ATOM 809 C C . VAL A 1 100 ? -10.843 1.080 20.172 1.00 54.38 100 VAL A C 1
ATOM 811 O O . VAL A 1 100 ? -10.072 0.480 20.920 1.00 54.38 100 VAL A O 1
ATOM 814 N N . MET A 1 101 ? -10.889 2.414 20.127 1.00 50.62 101 MET A N 1
ATOM 815 C CA . MET A 1 101 ? -10.425 3.192 21.267 1.00 50.62 101 MET A CA 1
ATOM 816 C C . MET A 1 101 ? -11.344 2.828 22.425 1.00 50.62 101 MET A C 1
ATOM 818 O O . MET A 1 101 ? -12.403 3.425 22.608 1.00 50.62 101 MET A O 1
ATOM 822 N N . ASP A 1 102 ? -10.941 1.826 23.192 1.00 46.38 102 ASP A N 1
ATOM 823 C CA . ASP A 1 102 ? -11.414 1.645 24.545 1.00 46.38 102 ASP A CA 1
ATOM 824 C C . ASP A 1 102 ? -10.825 2.820 25.340 1.00 46.38 102 ASP A C 1
ATOM 826 O O . ASP A 1 102 ? -9.768 2.743 25.957 1.00 46.38 102 ASP A O 1
ATOM 830 N N . SER A 1 103 ? -11.471 3.987 25.243 1.00 46.41 103 SER A N 1
ATOM 831 C CA . SER A 1 103 ? -11.162 5.161 26.069 1.00 46.41 103 SER A CA 1
ATOM 832 C C . SER A 1 103 ? -11.551 4.943 27.537 1.00 46.41 103 SER A C 1
ATOM 834 O O . SER A 1 103 ? -11.598 5.890 28.325 1.00 46.41 103 SER A O 1
ATOM 836 N N . THR A 1 104 ? -11.802 3.701 27.945 1.00 44.47 104 THR A N 1
ATOM 837 C CA . THR A 1 104 ? -11.981 3.327 29.336 1.00 44.47 104 THR A CA 1
ATOM 838 C C . THR A 1 104 ? -10.610 3.217 30.001 1.00 44.47 104 THR A C 1
ATOM 840 O O . THR A 1 104 ? -9.994 2.162 30.043 1.00 44.47 104 THR A O 1
ATOM 843 N N . ARG A 1 105 ? -10.141 4.365 30.508 1.00 44.16 105 ARG A N 1
ATOM 844 C CA . ARG A 1 105 ? -9.240 4.509 31.665 1.00 44.16 105 ARG A CA 1
ATOM 845 C C . ARG A 1 105 ? -8.194 3.396 31.838 1.00 44.16 105 ARG A C 1
ATOM 847 O O . ARG A 1 105 ? -8.389 2.474 32.622 1.00 44.16 105 ARG A O 1
ATOM 854 N N . ILE A 1 106 ? -6.999 3.627 31.310 1.00 47.91 106 ILE A N 1
ATOM 855 C CA . ILE A 1 106 ? -5.796 3.319 32.088 1.00 47.91 106 ILE A CA 1
ATOM 856 C C . ILE A 1 106 ? -5.287 4.664 32.592 1.00 47.91 106 ILE A C 1
ATOM 858 O O . ILE A 1 106 ? -4.433 5.311 31.993 1.00 47.91 106 ILE A O 1
ATOM 862 N N . GLN A 1 107 ? -5.920 5.142 33.667 1.00 40.62 107 GLN A N 1
ATOM 863 C CA . GLN A 1 107 ? -5.232 6.046 34.576 1.00 40.62 107 GLN A CA 1
ATOM 864 C C . GLN A 1 107 ? -4.110 5.192 35.161 1.00 40.62 107 GLN A C 1
ATOM 866 O O . GLN A 1 107 ? -4.383 4.251 35.904 1.00 40.62 107 GLN A O 1
ATOM 871 N N . PHE A 1 108 ? -2.870 5.455 34.761 1.00 46.69 108 PHE A N 1
ATOM 872 C CA . PHE A 1 108 ? -1.731 5.033 35.558 1.00 46.69 108 PHE A CA 1
ATOM 873 C C . PHE A 1 108 ? -1.832 5.823 36.864 1.00 46.69 108 PHE A C 1
ATOM 875 O O . PHE A 1 108 ? -1.417 6.974 36.948 1.00 46.69 108 PHE A O 1
ATOM 882 N N . GLU A 1 109 ? -2.528 5.237 37.836 1.00 42.12 109 GLU A N 1
ATOM 883 C CA . GLU A 1 109 ? -2.496 5.667 39.222 1.00 42.12 109 GLU A CA 1
ATOM 884 C C . GLU A 1 109 ? -1.084 5.331 39.713 1.00 42.12 109 GLU A C 1
ATOM 886 O O . GLU A 1 109 ? -0.769 4.176 39.993 1.00 42.12 109 GLU A O 1
ATOM 891 N N . GLU A 1 110 ? -0.203 6.334 39.703 1.00 47.62 110 GLU A N 1
ATOM 892 C CA . GLU A 1 110 ? 1.037 6.298 40.472 1.00 47.62 110 GLU A CA 1
ATOM 893 C C . GLU A 1 110 ? 0.659 6.103 41.947 1.00 47.62 110 GLU A C 1
ATOM 895 O O . GLU A 1 110 ? 0.133 7.008 42.601 1.00 47.62 110 GLU A O 1
ATOM 900 N N . ARG A 1 111 ? 0.902 4.897 42.455 1.00 44.94 111 ARG A N 1
ATOM 901 C CA . ARG A 1 111 ? 1.024 4.590 43.879 1.00 44.94 111 ARG A CA 1
ATOM 902 C C . ARG A 1 111 ? 2.274 3.765 44.104 1.00 44.94 111 ARG A C 1
ATOM 904 O O . ARG A 1 111 ? 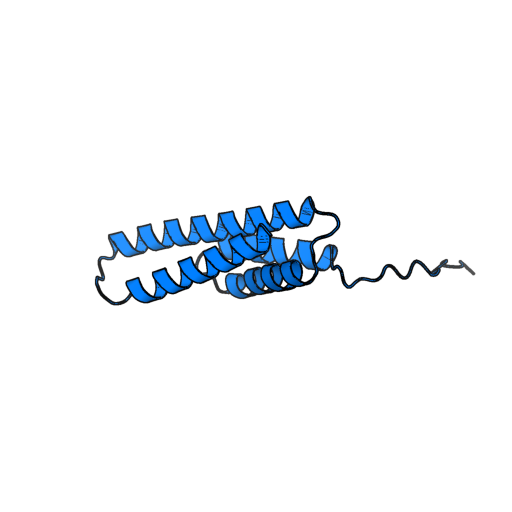2.514 2.843 43.293 1.00 44.94 111 ARG A O 1
#

Radius of gyration: 18.34 Å; Cα contacts (8 Å, |Δi|>4): 61; chains: 1; bounding box: 30×28×72 Å

Foldseek 3Di:
DVLVCLLVVLVVVVVVVVVVPPDDDDPVVVVVVLVVNLVSLLVSLVVLQVCLVVDLDDPPVSLVSNLVSLVVQCPRPDPSSNVSSVSSNVSCVVSPPPPDPPVPDPPVPDD

Nearest PDB structures (foldseek):
  8or0-assembly1_C  TM=6.201E-01  e=9.319E-01  Homo sapiens
  8d00-assembly1_A  TM=8.175E-01  e=3.449E+00  Arabidopsis thaliana
  5ow5-assembly2_C  TM=4.909E-01  e=1.999E+00  Mus musculus

Mean predicted aligned error: 11.21 Å

pLDDT: mean 72.11, std 15.02, range [40.62, 94.25]

Solvent-accessible surface area (backbone atoms only — not comparable to full-atom values): 6528 Å² total; per-residue (Å²): 110,65,65,52,50,52,52,52,53,48,55,49,54,52,55,58,52,62,67,61,73,77,82,72,94,48,71,75,60,52,55,55,50,52,52,54,49,42,50,52,53,32,52,51,35,50,52,52,35,53,50,56,71,71,39,95,74,66,56,68,75,48,47,52,53,54,45,51,51,23,59,65,32,58,73,47,90,44,67,67,32,25,53,38,15,52,50,32,43,53,55,45,64,79,62,39,87,80,65,70,80,72,80,73,73,83,73,83,74,90,123

=== Feature glossary ===
Key to the feature types in this record:

Secondary structure (8-state, DSSP). Secondary structure is the local, repeating backbone conformation. DSSP classifies it into eight states by reading the hydrogen-bond network: three helix types (H, G, I), two β types (E, B), two non-regular types (T, S), and unstructured coil (-).

Backbone torsions (φ/ψ). Backbone dihedral angles. Every residue except chain termini has a φ (preceding-C → N → Cα → C) and a ψ (N → Cα → C → next-N). They are reported in degrees following the IUPAC sign convention. Secondary structure is essentially a statement about which (φ, ψ) basin each residue occupies.

Predicted aligned error. Predicted Aligned Error (PAE) is an AlphaFold confidence matrix: entry (i, j) is the expected error in the position of residue j, in ångströms, when the prediction is superimposed on the true structure at residue i. Low PAE within a block of residues means that block is internally rigid and well-predicted; high PAE between two blocks means their relative placement is uncertain even if each block individually is confident.

B-factor. B-factor (Debye–Waller factor) reflects atomic displacement in the crystal lattice. It is an experimental observable (units Å²), not a prediction; low values mean the atom is pinned down, high values mean it moves or is heterogeneous across the crystal.

Secondary structure (3-state, P-SEA). Three-state secondary structure (P-SEA) collapses the eight DSSP classes into helix (a), strand (b), and coil (c). P-SEA assigns these from Cα geometry alone — distances and angles — without requiring backbone oxygens, so it works on any Cα trace.

Sequence. Primary structure: the covalent order of the twenty standard amino acids along the backbone. Two proteins with the same sequence will (almost always) fold to the same structure; two with 30% identity often share a fold but not the details.

pLDDT. pLDDT is the predicted lDDT-Cα score: AlphaFold's confidence that the local environment of each residue (all inter-atomic distances within 15 Å) is correctly placed. It is a per-residue number between 0 and 100, with higher meaning more reliable.

InterPro / GO / CATH / organism. Functional annotations link the protein to curated databases. InterPro entries identify conserved domains and families by matching the sequence against member-database signatures (Pfam, PROSITE, CDD, …). Gene Ontology (GO) terms describe molecular function, biological process, and cellular component in a controlled vocabulary. CATH places the structure in a hierarchical fold classification (Class/Architecture/Topology/Homologous-superfamily). The organism is the source species.

Contact-map, Ramachandran, and PAE plots. Three diagnostic plots accompany the record. The Cα contact map visualizes the tertiary structure as a 2D adjacency matrix (8 Å cutoff, sequence-local contacts suppressed). The Ramachandran plot shows the distribution of backbone (φ, ψ) torsions, with points in the α and β basins reflecting secondary structure content. The PAE plot shows AlphaFold's inter-residue confidence as a color matrix.

mmCIF coordinates. The mmCIF table is the protein's shape written out atom by atom. For each backbone N, Cα, C, and carbonyl O, it records an (x, y, z) coordinate triple in Å plus the residue type, chain letter, and residue number.

Radius of gyration, Cα contacts, bounding box. Three whole-structure scalars: the radius of gyration (RMS distance of Cα from centroid, in Å), the count of Cα–Cα contacts (pairs closer than 8 Å and separated by more than four residues in sequence — i.e. tertiary, not local, contacts), and the bounding-box dimensions. Together they distinguish compact globular folds from extended fibres or disordered chains.

Foldseek 3Di. The Foldseek 3Di string encodes local tertiary geometry as a 20-letter alphabet — one character per residue — derived from the relative positions of nearby Cα atoms. Unlike the amino-acid sequence, 3Di is a direct function of the 3D structure, so two proteins with the same fold have similar 3Di strings even at low sequence identity.

Rendered structure images. Six rendered views show the 3D structure from the faces of a cube — i.e. along ±x, ±y, ±z. Rendering representation is drawn randomly per protein from cartoon (secondary-structure ribbons), sticks (backbone bonds), or molecular surface; coloring is either N→C rainbow (blue at the N-terminus through red at the C-terminus) or one color per chain.

Nearest PDB structures. The Foldseek neighbor list gives the closest experimentally determined structures in the PDB, ranked by structural alignment. TM-score near 1 means near-identical fold; near 0.3 means only rough topology match. This is how one finds what a novel AlphaFold prediction most resembles in the solved-structure universe.

Solvent-accessible surface area. SASA measures how much of the protein is reachable by solvent. It is computed by rolling a water-sized probe over th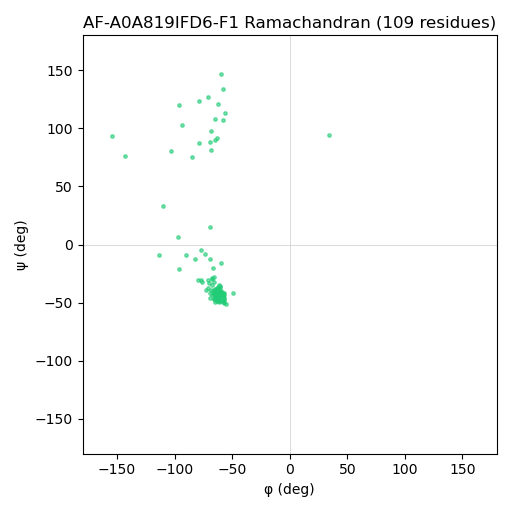e atomic surface and summing the exposed area (Å²). Per-residue SASA distinguishes core (buried, low SASA) from surface (exposed, high SASA) residues; total SASA is a whole-molecule size measure.